Protein AF-Q26891-F1 (afdb_monomer_lite)

Secondary structure (DSSP, 8-state):
-HHHHHIIIIIS-TTT--S-EEEEEETTTTEEEEEETTT--EEE-----HHHHHHHHS---S-GGGTT--S-----------------------------------------------------SHHHHHHHHHHHHHHHHHHH--GGGTS-HHHHHHTT--

Organism: Tribolium castaneum (NCBI:txid7070)

pLDDT: mean 71.92, std 17.62, range [40.91, 95.75]

Radius of gyration: 31.48 Å; chains: 1; bounding box: 82×66×66 Å

Structure (mmCIF, N/CA/C/O backbone):
data_AF-Q26891-F1
#
_entry.id   AF-Q26891-F1
#
loop_
_atom_site.group_PDB
_atom_site.id
_atom_site.type_symbol
_atom_site.label_atom_id
_atom_site.label_alt_id
_atom_site.label_comp_id
_atom_site.label_asym_id
_atom_site.label_entity_id
_atom_site.label_seq_id
_atom_site.pdbx_PDB_ins_code
_atom_site.Cartn_x
_atom_site.Cartn_y
_atom_site.Cartn_z
_atom_site.occupancy
_atom_site.B_iso_or_equiv
_atom_site.auth_seq_id
_atom_site.auth_comp_id
_atom_site.auth_asym_id
_atom_site.auth_atom_id
_atom_site.pdbx_PDB_model_num
ATOM 1 N N . VAL A 1 1 ? -4.465 -1.679 -20.545 1.00 71.00 1 VAL A N 1
ATOM 2 C CA . VAL A 1 1 ? -3.911 -0.342 -20.201 1.00 71.00 1 VAL A CA 1
ATOM 3 C C . VAL A 1 1 ? -4.695 0.376 -19.094 1.00 71.00 1 VAL A C 1
ATOM 5 O O . VAL A 1 1 ? -4.078 1.065 -18.299 1.00 71.00 1 VAL A O 1
ATOM 8 N N . LEU A 1 2 ? -6.023 0.201 -18.972 1.00 84.69 2 LEU A N 1
ATOM 9 C CA . LEU A 1 2 ? -6.831 0.892 -17.944 1.00 84.69 2 LEU A CA 1
ATOM 10 C C . LEU A 1 2 ? -6.381 0.625 -16.496 1.00 84.69 2 LEU A C 1
ATOM 12 O O . LEU A 1 2 ? -6.234 1.570 -15.728 1.00 84.69 2 LEU A O 1
ATOM 16 N N . LEU A 1 3 ? -6.132 -0.641 -16.144 1.00 90.44 3 LEU A N 1
ATOM 17 C CA . LEU A 1 3 ? -5.709 -1.018 -14.791 1.00 90.44 3 LEU A CA 1
ATOM 18 C C . LEU A 1 3 ? -4.323 -0.469 -14.434 1.00 90.44 3 LEU A C 1
ATOM 20 O O . LEU A 1 3 ? -4.151 0.057 -13.345 1.00 90.44 3 LEU A O 1
ATOM 24 N N . ASP A 1 4 ? -3.366 -0.503 -15.364 1.00 91.25 4 ASP A N 1
ATOM 25 C CA . ASP A 1 4 ? -2.024 0.061 -15.148 1.00 91.25 4 ASP A CA 1
ATOM 26 C C . ASP A 1 4 ? -2.091 1.569 -14.839 1.00 91.25 4 ASP A C 1
ATOM 28 O O . ASP A 1 4 ? -1.473 2.052 -13.892 1.00 91.25 4 ASP A O 1
ATOM 32 N N . GLY A 1 5 ? -2.951 2.305 -15.553 1.00 89.00 5 GLY A N 1
ATOM 33 C CA . GLY A 1 5 ? -3.197 3.720 -15.275 1.00 89.00 5 GLY A CA 1
ATOM 34 C C . GLY A 1 5 ? -3.870 3.991 -13.923 1.00 89.00 5 GLY A C 1
ATOM 35 O O . GLY A 1 5 ? -3.685 5.075 -13.374 1.00 89.00 5 GLY A O 1
ATOM 36 N N . PHE A 1 6 ? -4.642 3.041 -13.389 1.00 90.44 6 PHE A N 1
ATOM 37 C CA . PHE A 1 6 ? -5.221 3.126 -12.046 1.00 90.44 6 PHE A CA 1
ATOM 38 C C . PHE A 1 6 ? -4.165 2.842 -10.975 1.00 90.44 6 PHE A C 1
ATOM 40 O O . PHE A 1 6 ? -4.001 3.639 -10.052 1.00 90.44 6 PHE A O 1
ATOM 47 N N . ILE A 1 7 ? -3.399 1.762 -11.144 1.00 92.88 7 ILE A N 1
ATOM 48 C CA . ILE A 1 7 ? -2.352 1.336 -10.210 1.00 92.88 7 ILE A CA 1
ATOM 49 C C . ILE A 1 7 ? -1.329 2.459 -10.012 1.00 92.88 7 ILE A C 1
ATOM 51 O O . ILE A 1 7 ? -1.093 2.877 -8.881 1.00 92.88 7 ILE A O 1
ATOM 55 N N . ARG A 1 8 ? -0.817 3.049 -11.098 1.00 90.06 8 ARG A N 1
ATOM 56 C CA . ARG A 1 8 ? 0.170 4.143 -11.029 1.00 90.06 8 ARG A CA 1
ATOM 57 C C . ARG A 1 8 ? -0.333 5.420 -10.351 1.00 90.06 8 ARG A C 1
ATOM 59 O O . ARG A 1 8 ? 0.482 6.215 -9.909 1.00 90.06 8 ARG A O 1
ATOM 66 N N . LYS A 1 9 ? -1.648 5.662 -10.330 1.00 87.31 9 LYS A N 1
ATOM 67 C CA . LYS A 1 9 ? -2.229 6.925 -9.835 1.00 87.31 9 LYS A CA 1
ATOM 68 C C . LYS A 1 9 ? -2.795 6.830 -8.427 1.00 87.31 9 LYS A C 1
ATOM 70 O O . LYS A 1 9 ? -2.820 7.838 -7.734 1.00 87.31 9 LYS A O 1
ATOM 75 N N . PHE A 1 10 ? -3.316 5.665 -8.050 1.00 89.50 10 PHE A N 1
ATOM 76 C CA . PHE A 1 10 ? -4.064 5.493 -6.804 1.00 89.50 10 PHE A CA 1
ATOM 77 C C . PHE A 1 10 ? -3.442 4.472 -5.854 1.00 89.50 10 PHE A C 1
ATOM 79 O O . PHE A 1 10 ? -3.758 4.511 -4.672 1.00 89.50 10 PHE A O 1
ATOM 86 N N . VAL A 1 11 ? -2.606 3.558 -6.358 1.00 92.00 11 VAL A N 1
ATOM 87 C CA . VAL A 1 11 ? -2.047 2.455 -5.561 1.00 92.00 11 VAL A CA 1
ATOM 88 C C . VAL A 1 11 ? -0.572 2.697 -5.272 1.00 92.00 11 VAL A C 1
ATOM 90 O O . VAL A 1 11 ? -0.152 2.620 -4.122 1.00 92.00 11 VAL A O 1
ATOM 93 N N . LEU A 1 12 ? 0.214 3.019 -6.299 1.00 93.19 12 LEU A N 1
ATOM 94 C CA . LEU A 1 12 ? 1.642 3.259 -6.137 1.00 93.19 12 LEU A CA 1
ATOM 95 C C . LEU A 1 12 ? 1.902 4.642 -5.540 1.00 93.19 12 LEU A C 1
ATOM 97 O O . LEU A 1 12 ? 1.262 5.632 -5.903 1.00 93.19 12 LEU A O 1
ATOM 101 N N . CYS A 1 13 ? 2.878 4.704 -4.641 1.00 93.38 13 CYS A N 1
ATOM 102 C CA . CYS A 1 13 ? 3.443 5.962 -4.176 1.00 93.38 13 CYS A CA 1
ATOM 103 C C . CYS A 1 13 ? 4.198 6.663 -5.322 1.00 93.38 13 CYS A C 1
ATOM 105 O O . CYS A 1 13 ? 4.997 6.004 -5.990 1.00 93.38 13 CYS A O 1
ATOM 107 N N . PRO A 1 14 ? 4.027 7.982 -5.528 1.00 90.44 14 PRO A N 1
ATOM 108 C CA . PRO A 1 14 ? 4.745 8.713 -6.575 1.00 90.44 14 PRO A CA 1
ATOM 109 C C . PRO A 1 14 ? 6.258 8.830 -6.328 1.00 90.44 14 PRO A C 1
ATOM 111 O O . PRO A 1 14 ? 6.989 9.117 -7.268 1.00 90.44 14 PRO A O 1
ATOM 114 N N . GLU A 1 15 ? 6.725 8.617 -5.092 1.00 92.12 15 GLU A N 1
ATOM 115 C CA . GLU A 1 15 ? 8.141 8.770 -4.722 1.00 92.12 15 GLU A CA 1
ATOM 116 C C . GLU A 1 15 ? 8.929 7.454 -4.814 1.00 92.12 15 GLU A C 1
ATOM 118 O O . GLU A 1 15 ? 10.045 7.426 -5.319 1.00 92.12 15 GLU A O 1
ATOM 123 N N . CYS A 1 16 ? 8.362 6.353 -4.306 1.00 94.44 16 CYS A N 1
ATOM 124 C CA . CYS A 1 16 ? 9.066 5.070 -4.168 1.00 94.44 16 CYS A CA 1
ATOM 125 C C . CYS A 1 16 ? 8.408 3.899 -4.910 1.00 94.44 16 CYS A C 1
ATOM 127 O O . CYS A 1 16 ? 8.856 2.766 -4.760 1.00 94.44 16 CYS A O 1
ATOM 129 N N . GLU A 1 17 ? 7.325 4.149 -5.654 1.00 93.19 17 GLU A N 1
ATOM 130 C CA . GLU A 1 17 ? 6.582 3.145 -6.432 1.00 93.19 17 GLU A CA 1
ATOM 131 C C . GLU A 1 17 ? 6.083 1.933 -5.619 1.00 93.19 17 GLU A C 1
ATOM 133 O O . GLU A 1 17 ? 5.771 0.884 -6.179 1.00 93.19 17 GLU A O 1
ATOM 138 N N . ASN A 1 18 ? 5.957 2.062 -4.293 1.00 92.50 18 ASN A N 1
ATOM 139 C CA . ASN A 1 18 ? 5.441 0.991 -3.442 1.00 92.50 18 ASN A CA 1
ATOM 140 C C . ASN A 1 18 ? 3.894 0.993 -3.445 1.00 92.50 18 ASN A C 1
ATOM 142 O O . ASN A 1 18 ? 3.306 2.068 -3.277 1.00 92.50 18 ASN A O 1
ATOM 146 N N . PRO A 1 19 ? 3.221 -0.163 -3.625 1.00 93.75 19 PRO A N 1
ATOM 147 C CA . PRO A 1 19 ? 1.760 -0.275 -3.547 1.00 93.75 19 PRO A CA 1
ATOM 148 C C . PRO A 1 19 ? 1.162 -0.070 -2.148 1.00 93.75 19 PRO A C 1
ATOM 150 O O . PRO A 1 19 ? -0.054 0.079 -2.028 1.00 93.75 19 PRO A O 1
ATOM 153 N N . GLU A 1 20 ? 1.973 -0.061 -1.089 1.00 92.38 20 GLU A N 1
ATOM 154 C CA . GLU A 1 20 ? 1.511 0.170 0.285 1.00 92.38 20 GLU A CA 1
ATOM 155 C C . GLU A 1 20 ? 1.226 1.659 0.554 1.00 92.38 20 GLU A C 1
ATOM 157 O O . GLU A 1 20 ? 1.955 2.353 1.278 1.00 92.38 20 GLU A O 1
ATOM 162 N N . THR A 1 21 ? 0.145 2.163 -0.047 1.00 93.62 21 THR A N 1
ATOM 163 C CA . THR A 1 21 ? -0.389 3.503 0.214 1.00 93.62 21 THR A CA 1
ATOM 164 C C . THR A 1 21 ? -1.800 3.456 0.798 1.00 93.62 21 THR A C 1
ATOM 166 O O . THR A 1 21 ? -2.611 2.596 0.463 1.00 93.62 21 THR A O 1
ATOM 169 N N . GLU A 1 22 ? -2.096 4.385 1.702 1.00 92.44 22 GLU A N 1
ATOM 170 C CA . GLU A 1 22 ? -3.412 4.591 2.301 1.00 92.44 22 GLU A CA 1
ATOM 171 C C . GLU A 1 22 ? -4.016 5.898 1.789 1.00 92.44 22 GLU A C 1
ATOM 173 O O . GLU A 1 22 ? -3.335 6.923 1.715 1.00 92.44 22 GLU A O 1
ATOM 178 N N . LEU A 1 23 ? -5.309 5.879 1.455 1.00 89.94 23 LEU A N 1
ATOM 179 C CA . LEU A 1 23 ? -6.057 7.080 1.091 1.00 89.94 23 LEU A CA 1
ATOM 180 C C . LEU A 1 23 ? -6.856 7.582 2.297 1.00 89.94 23 LEU A C 1
ATOM 182 O O . LEU A 1 23 ? -7.810 6.940 2.734 1.00 89.94 23 LEU A O 1
ATOM 186 N N . LEU A 1 24 ? -6.496 8.756 2.808 1.00 88.50 24 LEU A N 1
ATOM 187 C CA . LEU A 1 24 ? -7.186 9.424 3.903 1.00 88.50 24 LEU A CA 1
ATOM 188 C C . LEU A 1 24 ? -8.181 10.443 3.342 1.00 88.50 24 LEU A C 1
ATOM 190 O O . LEU A 1 24 ? -7.812 11.399 2.660 1.00 88.50 24 LEU A O 1
ATOM 194 N N . VAL A 1 25 ? -9.465 10.261 3.648 1.00 89.06 25 VAL A N 1
ATOM 195 C CA . VAL A 1 25 ? -10.534 11.157 3.189 1.00 89.06 25 VAL A CA 1
ATOM 196 C C . VAL A 1 25 ? -10.819 12.204 4.261 1.00 89.06 25 VAL A C 1
ATOM 198 O O . VAL A 1 25 ? -11.307 11.889 5.345 1.00 89.06 25 VAL A O 1
ATOM 201 N N . SER A 1 26 ? -10.549 13.475 3.962 1.00 86.94 26 SER A N 1
ATOM 202 C CA . SER A 1 26 ? -10.896 14.587 4.846 1.00 86.94 26 SER A CA 1
ATOM 203 C C . SER A 1 26 ? -12.225 15.207 4.423 1.00 86.94 26 SER A C 1
ATOM 205 O O . SER A 1 26 ? -12.262 16.170 3.654 1.00 86.94 26 SER A O 1
ATOM 207 N N . THR A 1 27 ? -13.338 14.703 4.966 1.00 83.62 27 THR A N 1
ATOM 208 C CA . THR A 1 27 ? -14.691 15.216 4.661 1.00 83.62 27 THR A CA 1
ATOM 209 C C . THR A 1 27 ? -14.828 16.715 4.954 1.00 83.62 27 THR A C 1
ATOM 211 O O . THR A 1 27 ? -15.540 17.423 4.253 1.00 83.62 27 THR A O 1
ATOM 214 N N . LYS A 1 28 ? -14.086 17.238 5.943 1.00 85.38 28 LYS A N 1
ATOM 215 C CA . LYS A 1 28 ? -14.092 18.671 6.293 1.00 85.38 28 LYS A CA 1
ATOM 216 C C . LYS A 1 28 ? -13.486 19.561 5.207 1.00 85.38 28 LYS A C 1
ATOM 218 O O . LYS A 1 28 ? -13.962 20.669 4.999 1.00 85.38 28 LYS A O 1
ATOM 223 N N . ARG A 1 29 ? -12.416 19.102 4.551 1.00 85.56 29 ARG A N 1
ATOM 224 C CA . ARG A 1 29 ? -11.708 19.863 3.508 1.00 85.56 29 ARG A CA 1
ATOM 225 C C . ARG A 1 29 ? -12.122 19.456 2.098 1.00 85.56 29 ARG A C 1
ATOM 227 O O . ARG A 1 29 ? -11.688 20.090 1.149 1.00 85.56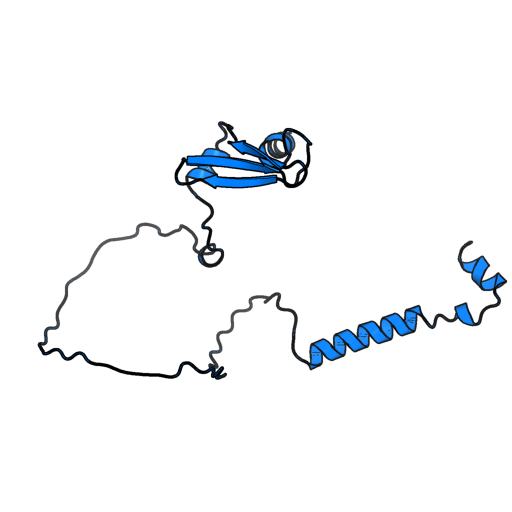 29 ARG A O 1
ATOM 234 N N . SER A 1 30 ? -12.966 18.430 1.966 1.00 86.56 30 SER A N 1
ATOM 235 C CA . SER A 1 30 ? -13.311 17.810 0.682 1.00 86.56 30 SER A CA 1
ATOM 236 C C . SER A 1 30 ? -12.070 17.423 -0.133 1.00 86.56 30 SER A C 1
ATOM 238 O O . SER A 1 30 ? -12.066 17.518 -1.356 1.00 86.56 30 SER A O 1
ATOM 240 N N . THR A 1 31 ? -11.010 16.991 0.554 1.00 88.50 31 THR A N 1
ATOM 241 C CA . THR A 1 31 ? -9.759 16.538 -0.058 1.00 88.50 31 THR A CA 1
ATOM 242 C C . THR A 1 31 ? -9.462 15.103 0.350 1.00 88.50 31 THR A C 1
ATOM 244 O O . THR A 1 31 ? -9.820 14.657 1.442 1.00 88.50 31 THR A O 1
ATOM 247 N N . ILE A 1 32 ? -8.798 14.376 -0.543 1.00 90.31 32 ILE A N 1
ATOM 248 C CA . ILE A 1 32 ? -8.266 13.039 -0.285 1.00 90.31 32 ILE A CA 1
ATOM 249 C C . ILE A 1 32 ? -6.751 13.190 -0.237 1.00 90.31 32 ILE A C 1
ATOM 251 O O . ILE A 1 32 ? -6.196 13.808 -1.140 1.00 90.31 32 ILE A O 1
ATOM 255 N N . SER A 1 33 ? -6.082 12.674 0.788 1.00 91.56 33 SER A N 1
ATOM 256 C CA . SER A 1 33 ? -4.621 12.585 0.829 1.00 91.56 33 SER A CA 1
ATOM 257 C C . SER A 1 33 ? -4.156 11.143 0.693 1.00 91.56 33 SER A C 1
ATOM 259 O O . SER A 1 33 ? -4.819 10.227 1.166 1.00 91.56 33 SER A O 1
ATOM 261 N N . GLN A 1 34 ? -3.033 10.939 0.012 1.00 92.38 34 GLN A N 1
ATOM 262 C CA . GLN A 1 34 ? -2.363 9.651 -0.108 1.00 92.38 34 GLN A CA 1
ATOM 263 C C . GLN A 1 34 ? -1.167 9.645 0.845 1.00 92.38 34 GLN A C 1
ATOM 265 O O . GLN A 1 34 ? -0.337 10.553 0.795 1.00 92.38 34 GLN A O 1
ATOM 270 N N . GLY A 1 35 ? -1.093 8.642 1.717 1.00 92.81 35 GLY A N 1
ATOM 271 C CA . GLY A 1 35 ? 0.032 8.385 2.613 1.00 92.81 35 GLY A CA 1
ATOM 272 C C . GLY A 1 35 ? 0.734 7.083 2.240 1.00 92.81 35 GLY A C 1
ATOM 273 O O . GLY A 1 35 ? 0.075 6.062 2.092 1.00 92.81 35 GLY A O 1
ATOM 274 N N . CYS A 1 36 ? 2.055 7.080 2.088 1.00 95.75 36 CYS A N 1
ATOM 275 C CA . CYS A 1 36 ? 2.839 5.871 1.846 1.00 95.75 36 CYS A CA 1
ATOM 276 C C . CYS A 1 36 ? 3.449 5.352 3.147 1.00 95.75 36 CYS A C 1
ATOM 278 O O . CYS A 1 36 ? 4.152 6.092 3.837 1.00 95.75 36 CYS A O 1
ATOM 280 N N . LYS A 1 37 ? 3.246 4.065 3.449 1.00 93.31 37 LYS A N 1
ATOM 281 C CA . LYS A 1 37 ? 3.830 3.434 4.645 1.00 93.31 37 LYS A CA 1
ATOM 282 C C . LYS A 1 37 ? 5.335 3.217 4.536 1.00 93.31 37 LYS A C 1
ATOM 284 O O . LYS A 1 37 ? 6.024 3.253 5.547 1.00 93.31 37 LYS A O 1
ATOM 289 N N . ALA A 1 38 ? 5.844 3.028 3.322 1.00 94.81 38 ALA A N 1
ATOM 290 C CA . ALA A 1 38 ? 7.245 2.688 3.108 1.00 94.81 38 ALA A CA 1
ATOM 291 C C . ALA A 1 38 ? 8.189 3.894 3.206 1.00 94.81 38 ALA A C 1
ATOM 293 O O . ALA A 1 38 ? 9.190 3.829 3.910 1.00 94.81 38 ALA A O 1
ATOM 294 N N . CYS A 1 39 ? 7.888 4.997 2.511 1.00 95.69 39 CYS A N 1
ATOM 295 C CA . CYS A 1 39 ? 8.744 6.193 2.515 1.00 95.69 39 CYS A CA 1
ATOM 296 C C . CYS A 1 39 ? 8.207 7.347 3.376 1.00 95.69 39 CYS A C 1
ATOM 298 O O . CYS A 1 39 ? 8.900 8.346 3.549 1.00 95.69 39 CYS A O 1
ATOM 300 N N . GLY A 1 40 ? 6.976 7.250 3.889 1.00 92.50 40 GLY A N 1
ATOM 301 C CA . GLY A 1 40 ? 6.342 8.322 4.662 1.00 92.50 40 GLY A CA 1
ATOM 302 C C . GLY A 1 40 ? 5.816 9.495 3.827 1.00 92.50 40 GLY A C 1
ATOM 303 O O . GLY A 1 40 ? 5.400 10.502 4.397 1.00 92.50 40 GLY A O 1
ATOM 304 N N . TYR A 1 41 ? 5.816 9.395 2.492 1.00 93.31 41 TYR A N 1
ATOM 305 C CA . TYR A 1 41 ? 5.237 10.422 1.623 1.00 93.31 41 TYR A CA 1
ATOM 306 C C . TYR A 1 41 ? 3.761 10.645 1.965 1.00 93.31 41 TYR A C 1
ATOM 308 O O . TYR A 1 41 ? 2.988 9.692 1.997 1.00 93.31 41 TYR A O 1
ATOM 316 N N . HIS A 1 42 ? 3.365 11.895 2.197 1.00 93.75 42 HIS A N 1
ATOM 317 C CA . HIS A 1 42 ? 1.979 12.263 2.467 1.00 93.75 42 HIS A CA 1
ATOM 318 C C . HIS A 1 42 ? 1.618 13.543 1.713 1.00 93.75 42 HIS A C 1
ATOM 320 O O . HIS A 1 42 ? 2.162 14.612 2.000 1.00 93.75 42 HIS A O 1
ATOM 326 N N . SER A 1 43 ? 0.686 13.456 0.764 1.00 90.19 43 SER A N 1
ATOM 327 C CA . SER A 1 43 ? 0.245 14.609 -0.026 1.00 90.19 43 SER A CA 1
ATOM 328 C C . SER A 1 43 ? -1.243 14.528 -0.385 1.00 90.19 43 SER A C 1
ATOM 330 O O . SER A 1 43 ? -1.814 13.435 -0.418 1.00 90.19 43 SER A O 1
ATOM 332 N N . PRO A 1 44 ? -1.926 15.666 -0.613 1.00 90.19 44 PRO A N 1
ATOM 333 C CA . PRO A 1 44 ? -3.266 15.653 -1.184 1.00 90.19 44 PR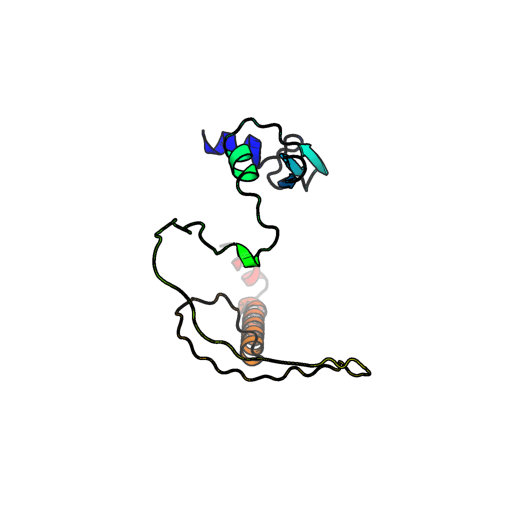O A CA 1
ATOM 334 C C . PRO A 1 44 ? -3.226 15.079 -2.606 1.00 90.19 44 PRO A C 1
ATOM 336 O O . PRO A 1 44 ? -2.449 15.522 -3.451 1.00 90.19 44 PRO A O 1
ATOM 339 N N . LEU A 1 45 ? -4.095 14.110 -2.879 1.00 87.00 45 LEU A N 1
ATOM 340 C CA . LEU A 1 45 ? -4.280 13.521 -4.193 1.00 87.00 45 LEU A CA 1
ATOM 341 C C . LEU A 1 45 ? -5.059 14.498 -5.085 1.00 87.00 45 LEU A C 1
ATOM 343 O O . LEU A 1 45 ? -6.285 14.432 -5.193 1.00 87.00 45 LEU A O 1
ATOM 347 N N . GLU A 1 46 ? -4.336 15.400 -5.744 1.00 74.12 46 GLU A N 1
ATOM 348 C CA . GLU A 1 46 ? -4.882 16.347 -6.723 1.00 74.12 46 GLU A CA 1
ATOM 349 C C . GLU A 1 46 ? -5.146 15.632 -8.057 1.00 74.12 46 GLU A C 1
ATOM 351 O O . GLU A 1 46 ? -4.448 15.814 -9.056 1.00 74.12 46 GLU A O 1
ATOM 356 N N . SER A 1 47 ? -6.123 14.723 -8.071 1.00 69.88 47 SER A N 1
ATOM 357 C CA . SER A 1 47 ? -6.510 14.018 -9.290 1.00 69.88 47 SER A CA 1
ATOM 358 C C . SER A 1 47 ? -7.959 14.320 -9.670 1.00 69.88 47 SER A C 1
ATOM 360 O O . SER A 1 47 ? -8.900 14.043 -8.931 1.00 69.88 47 SER A O 1
ATOM 362 N N . ASN A 1 48 ? -8.149 14.864 -10.875 1.00 74.69 48 ASN A N 1
ATOM 363 C CA . ASN A 1 48 ? -9.453 15.213 -11.458 1.00 74.69 48 ASN A CA 1
ATOM 364 C C . ASN A 1 48 ? -10.231 13.980 -11.966 1.00 74.69 48 ASN A C 1
ATOM 366 O O . ASN A 1 48 ? -10.893 14.015 -13.005 1.00 74.69 48 ASN A O 1
ATOM 370 N N . HIS A 1 49 ? -10.110 12.845 -11.277 1.00 84.25 49 HIS A N 1
ATOM 371 C CA . HIS A 1 49 ? -10.775 11.606 -11.669 1.00 84.25 49 HIS A CA 1
ATOM 372 C C . HIS A 1 49 ? -12.160 11.501 -11.048 1.00 84.25 49 HIS A C 1
ATOM 374 O O . HIS A 1 49 ? -12.371 11.844 -9.886 1.00 84.25 49 HIS A O 1
ATOM 380 N N . LYS A 1 50 ? -13.092 10.898 -11.797 1.00 86.81 50 LYS A N 1
ATOM 381 C CA . LYS A 1 50 ? -14.449 10.590 -11.312 1.00 86.81 50 LYS A CA 1
ATOM 382 C C . LYS A 1 50 ? -14.436 9.786 -10.005 1.00 86.81 50 LYS A C 1
ATOM 384 O O . LYS A 1 50 ? -15.369 9.914 -9.221 1.00 86.81 50 LYS A O 1
ATOM 389 N N . LEU A 1 51 ? -13.381 9.002 -9.765 1.00 88.06 51 LEU A N 1
ATOM 390 C CA . LEU A 1 51 ? -13.178 8.255 -8.526 1.00 88.06 51 LEU A CA 1
ATOM 391 C C . LEU A 1 51 ? -13.040 9.172 -7.304 1.00 88.06 51 LEU A C 1
ATOM 393 O O . LEU A 1 51 ? -13.707 8.933 -6.308 1.00 88.06 51 LEU A O 1
ATOM 397 N N . VAL A 1 52 ? -12.245 10.245 -7.385 1.00 86.81 52 VAL A N 1
ATOM 398 C CA . VAL A 1 52 ? -12.085 11.205 -6.276 1.00 86.81 52 VAL A CA 1
ATOM 399 C C . VAL A 1 52 ? -13.430 11.840 -5.942 1.00 86.81 52 VAL A C 1
ATOM 401 O O . VAL A 1 52 ? -13.845 11.858 -4.787 1.00 86.81 52 VAL A O 1
ATOM 404 N N . THR A 1 53 ? -14.182 12.260 -6.962 1.00 87.00 53 THR A N 1
ATOM 405 C CA . THR A 1 53 ? -15.546 12.769 -6.772 1.00 87.00 53 THR A CA 1
ATOM 406 C C . THR A 1 53 ? -16.483 11.719 -6.168 1.00 87.00 53 THR A C 1
ATOM 408 O O . THR A 1 53 ? -17.353 12.064 -5.372 1.00 87.00 53 THR A O 1
ATOM 411 N N . PHE A 1 54 ? -16.337 10.446 -6.544 1.00 88.81 54 PHE A N 1
ATOM 412 C CA . PHE A 1 54 ? -17.149 9.352 -6.014 1.00 88.81 54 PHE A CA 1
ATOM 413 C C . PHE A 1 54 ? -16.851 9.075 -4.536 1.00 88.81 54 PHE A C 1
ATOM 415 O O . PHE A 1 54 ? -17.793 8.942 -3.757 1.00 88.81 54 PHE A O 1
ATOM 422 N N . ILE A 1 55 ? -15.572 9.069 -4.148 1.00 87.69 55 ILE A N 1
ATOM 423 C CA . ILE A 1 55 ? -15.127 8.907 -2.757 1.00 87.69 55 ILE A CA 1
ATOM 424 C C . ILE A 1 55 ? -15.606 10.085 -1.898 1.00 87.69 55 ILE A C 1
ATOM 426 O O . ILE A 1 55 ? -16.093 9.882 -0.793 1.00 87.69 55 ILE A O 1
ATOM 430 N N . LEU A 1 56 ? -15.549 11.320 -2.410 1.00 84.75 56 LEU A N 1
ATOM 431 C CA . LEU A 1 56 ? -16.049 12.495 -1.683 1.00 84.75 56 LEU A CA 1
ATOM 432 C C . LEU A 1 56 ? -17.575 12.487 -1.496 1.00 84.75 56 LEU A C 1
ATOM 434 O O . LEU A 1 56 ? -18.072 12.977 -0.487 1.00 84.75 56 LEU A O 1
ATOM 438 N N . LYS A 1 57 ? -18.326 11.933 -2.457 1.00 85.50 57 LYS A N 1
ATOM 439 C CA . LYS A 1 57 ? -19.791 11.786 -2.363 1.00 85.50 57 LYS A CA 1
ATOM 440 C C . LYS A 1 57 ? -20.222 10.641 -1.449 1.00 85.50 57 LYS A C 1
ATOM 442 O O . LYS A 1 57 ? -21.326 10.689 -0.919 1.00 85.50 57 LYS A O 1
ATOM 447 N N . ASN A 1 58 ? -19.371 9.633 -1.292 1.00 84.25 58 ASN A N 1
ATOM 448 C CA . ASN A 1 58 ? -19.613 8.453 -0.471 1.00 84.25 58 ASN A CA 1
ATOM 449 C C . ASN A 1 58 ? -18.421 8.278 0.479 1.00 84.25 58 ASN A C 1
ATOM 451 O O . ASN A 1 58 ? -17.602 7.382 0.255 1.00 84.25 58 ASN A O 1
ATOM 455 N N . PRO A 1 59 ? -18.262 9.158 1.489 1.00 73.69 59 PRO A N 1
ATOM 456 C CA . PRO A 1 59 ? -17.148 9.040 2.416 1.00 73.69 59 PRO A CA 1
ATOM 457 C C . PRO A 1 59 ? -17.198 7.653 3.075 1.00 73.69 59 PRO A C 1
ATOM 459 O O . PRO A 1 59 ? -18.283 7.222 3.477 1.00 73.69 59 PRO A O 1
ATOM 462 N N . PRO A 1 60 ? -16.066 6.934 3.183 1.00 68.31 60 PRO A N 1
ATOM 463 C CA . PRO A 1 60 ? -16.041 5.673 3.905 1.00 68.31 60 PRO A CA 1
ATOM 464 C C . PRO A 1 60 ? -16.466 5.960 5.344 1.00 68.31 60 PRO A C 1
ATOM 466 O O . PRO A 1 60 ? -15.812 6.720 6.059 1.00 68.31 60 PRO A O 1
ATOM 469 N N . ASN A 1 61 ? -17.612 5.412 5.749 1.00 64.19 61 ASN A N 1
ATOM 470 C CA . ASN A 1 61 ? -18.065 5.525 7.124 1.00 64.19 61 ASN A CA 1
ATOM 471 C C . ASN A 1 61 ? -16.990 4.877 7.999 1.00 64.19 61 ASN A C 1
ATOM 473 O O . ASN A 1 61 ? -16.738 3.683 7.882 1.00 64.19 61 ASN A O 1
ATOM 477 N N . LEU A 1 62 ? -16.367 5.668 8.874 1.00 61.69 62 LEU A N 1
ATOM 478 C CA . LEU A 1 62 ? -15.319 5.243 9.814 1.00 61.69 62 LEU A CA 1
ATOM 479 C C . LEU A 1 62 ? -15.792 4.148 10.797 1.00 61.69 62 LEU A C 1
ATOM 481 O O . LEU A 1 62 ? -14.997 3.645 11.582 1.00 61.69 62 LEU A O 1
ATOM 485 N N . ASN A 1 63 ? -17.074 3.772 10.742 1.00 57.38 63 ASN A N 1
ATOM 486 C CA . ASN A 1 63 ? -17.671 2.702 11.523 1.00 57.38 63 ASN A CA 1
ATOM 487 C C . ASN A 1 63 ? -17.892 1.463 10.636 1.00 57.38 63 ASN A C 1
ATOM 489 O O . ASN A 1 63 ? -18.841 1.458 9.841 1.00 57.38 63 ASN A O 1
ATOM 493 N N . PRO A 1 64 ? -17.090 0.393 10.797 1.00 60.56 64 PRO A N 1
ATOM 494 C CA . PRO A 1 64 ? -17.268 -0.854 10.048 1.00 60.56 64 PRO A CA 1
ATOM 495 C C . PRO A 1 64 ? -18.647 -1.507 10.276 1.00 60.56 64 PRO A C 1
ATOM 497 O O . PRO A 1 64 ? -19.125 -2.247 9.426 1.00 60.56 64 PRO A O 1
ATOM 500 N N . ALA A 1 65 ? -19.350 -1.163 11.363 1.00 60.50 65 ALA A N 1
ATOM 501 C CA . ALA A 1 65 ? -20.670 -1.704 11.708 1.00 60.50 65 ALA A CA 1
ATOM 502 C C . ALA A 1 65 ? -21.846 -1.215 10.829 1.00 60.50 65 ALA A C 1
ATOM 504 O O . ALA A 1 65 ? -22.942 -1.755 10.929 1.00 60.50 65 ALA A O 1
ATOM 505 N N . VAL A 1 66 ? -21.663 -0.197 9.976 1.00 58.78 66 VAL A N 1
ATOM 506 C CA . VAL A 1 66 ? -22.757 0.379 9.152 1.00 58.78 66 VAL A CA 1
ATOM 507 C C . VAL A 1 66 ? -22.620 0.012 7.663 1.00 58.78 66 VAL A C 1
ATOM 509 O O . VAL A 1 66 ? -23.505 0.301 6.855 1.00 58.78 66 VAL A O 1
ATOM 512 N N . GLN A 1 67 ? -21.535 -0.669 7.277 1.00 58.19 67 GLN A N 1
ATOM 513 C CA . GLN A 1 67 ? -21.151 -0.903 5.875 1.00 58.19 67 GLN A CA 1
ATOM 514 C C . GLN A 1 67 ? -22.009 -1.937 5.110 1.00 58.19 67 GLN A C 1
ATOM 516 O O . GLN A 1 67 ? -21.706 -2.228 3.956 1.00 58.19 67 GLN A O 1
ATOM 521 N N . GLY A 1 68 ? -23.096 -2.447 5.701 1.00 57.44 68 GLY A N 1
ATOM 522 C CA . GLY A 1 68 ? -24.023 -3.401 5.071 1.00 57.44 68 GLY A CA 1
ATOM 523 C C . GLY A 1 68 ? -25.397 -2.842 4.673 1.00 57.44 68 GLY A C 1
ATOM 524 O O . GLY A 1 68 ? -26.173 -3.544 4.030 1.00 57.44 68 GLY A O 1
ATOM 525 N N . SER A 1 69 ? -25.731 -1.591 5.015 1.00 52.12 69 SER A N 1
ATOM 526 C CA . SER A 1 69 ? -27.034 -1.018 4.635 1.00 52.12 69 SER A CA 1
ATOM 527 C C . SER A 1 69 ? -26.992 -0.457 3.208 1.00 52.12 69 SER A C 1
ATOM 529 O O . SER A 1 69 ? -26.582 0.672 2.947 1.00 52.12 69 SER A O 1
ATOM 531 N N . SER A 1 70 ? -27.387 -1.301 2.254 1.00 52.41 70 SER A N 1
ATOM 532 C CA . SER A 1 70 ? -27.681 -0.933 0.868 1.00 52.41 70 SER A CA 1
ATOM 533 C C . SER A 1 70 ? -28.503 0.360 0.802 1.00 52.41 70 SER A C 1
ATOM 535 O O . SER A 1 70 ? -29.624 0.425 1.308 1.00 52.41 70 SER A O 1
ATOM 537 N N . LEU A 1 71 ? -27.957 1.374 0.123 1.00 57.31 71 LEU A N 1
ATOM 538 C CA . LEU A 1 71 ? -28.603 2.638 -0.248 1.00 57.31 71 LEU A CA 1
ATOM 539 C C . LEU A 1 71 ? -29.706 2.426 -1.305 1.00 57.31 71 LEU A C 1
ATOM 541 O O . LEU A 1 71 ? -29.696 3.024 -2.381 1.00 57.31 71 LEU A O 1
ATOM 545 N N . THR A 1 72 ? -30.683 1.582 -0.986 1.00 56.56 72 THR A N 1
ATOM 546 C CA . THR A 1 72 ? -31.938 1.417 -1.724 1.00 56.56 72 THR A CA 1
ATOM 547 C C . THR A 1 72 ? -33.120 1.829 -0.851 1.00 56.56 72 THR A C 1
ATOM 549 O O . THR A 1 72 ? -34.143 1.153 -0.829 1.00 56.56 72 THR A O 1
ATOM 552 N N . GLU A 1 73 ? -33.024 2.964 -0.154 1.00 51.81 73 GLU A N 1
ATOM 553 C CA . GLU A 1 73 ? -34.203 3.639 0.406 1.00 51.81 73 GLU A CA 1
ATOM 554 C C . GLU A 1 73 ? -34.939 4.350 -0.747 1.00 51.81 73 GLU A C 1
ATOM 556 O O . GLU A 1 73 ? -34.874 5.566 -0.966 1.00 51.81 73 GLU A O 1
ATOM 561 N N . GLY A 1 74 ? -35.582 3.536 -1.583 1.00 47.88 74 GLY A N 1
ATOM 562 C CA . GLY A 1 74 ? -36.447 3.983 -2.656 1.00 47.88 74 GLY A CA 1
ATOM 563 C C . GLY A 1 74 ? -37.655 4.702 -2.070 1.00 47.88 74 GLY A C 1
ATOM 564 O O . GLY A 1 74 ? -38.555 4.075 -1.522 1.00 47.88 74 GLY A O 1
ATOM 565 N N . LYS A 1 75 ? -37.687 6.025 -2.251 1.00 51.00 75 LYS A N 1
ATOM 566 C CA . LYS A 1 75 ? -38.852 6.910 -2.116 1.00 51.00 75 LYS A CA 1
ATOM 567 C C . LYS A 1 75 ? -40.129 6.265 -2.685 1.00 51.00 75 LYS A C 1
ATOM 569 O O . LYS A 1 75 ? -40.466 6.470 -3.852 1.00 51.00 75 LYS A O 1
ATOM 574 N N . ARG A 1 76 ? -40.880 5.530 -1.862 1.00 52.38 76 ARG A N 1
ATOM 575 C CA . ARG A 1 76 ? -42.212 5.016 -2.198 1.00 52.38 76 ARG A CA 1
ATOM 576 C C . ARG A 1 76 ? -43.226 5.432 -1.137 1.00 52.38 76 ARG A C 1
ATOM 578 O O . ARG A 1 76 ? -43.314 4.857 -0.067 1.00 52.38 76 ARG A O 1
ATOM 585 N N . SER A 1 77 ? -44.015 6.427 -1.541 1.00 48.72 77 SER A N 1
ATOM 586 C CA . SER A 1 77 ? -45.457 6.543 -1.291 1.00 48.72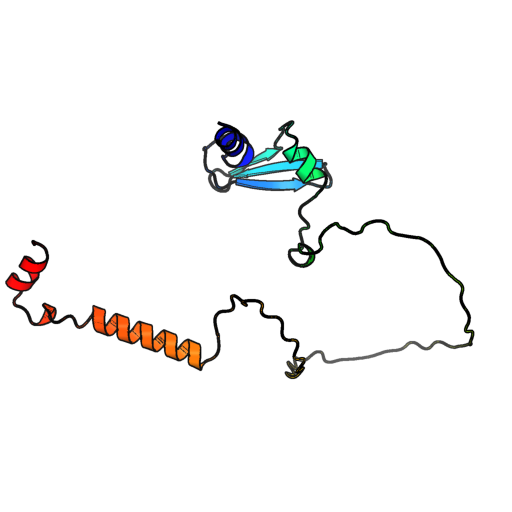 77 SER A CA 1
ATOM 587 C C . SER A 1 77 ? -45.895 6.681 0.172 1.00 48.72 77 SER A C 1
ATOM 589 O O . SER A 1 77 ? -46.043 5.715 0.898 1.00 48.72 77 SER A O 1
ATOM 591 N N . LYS A 1 78 ? -46.136 7.898 0.672 1.00 48.81 78 LYS A N 1
ATOM 592 C CA . LYS A 1 78 ? -47.388 8.658 0.464 1.00 48.81 78 LYS A CA 1
ATOM 593 C C . LYS A 1 78 ? -48.636 7.827 0.816 1.00 48.81 78 LYS A C 1
ATOM 595 O O . LYS A 1 78 ? -49.094 7.061 -0.025 1.00 48.81 78 LYS A O 1
ATOM 600 N N . ARG A 1 79 ? -49.254 8.186 1.958 1.00 47.88 79 ARG A N 1
ATOM 601 C CA . ARG A 1 79 ? -50.714 8.300 2.216 1.00 47.88 79 ARG A CA 1
ATOM 602 C C . ARG A 1 79 ? -51.296 7.331 3.261 1.00 47.88 79 ARG A C 1
ATOM 604 O O . ARG A 1 79 ? -51.320 6.133 3.037 1.00 47.88 79 ARG A O 1
ATOM 611 N N . SER A 1 80 ? -51.958 7.947 4.257 1.00 49.81 80 SER A N 1
ATOM 612 C CA . SER A 1 80 ? -53.010 7.431 5.166 1.00 49.81 80 SER A CA 1
ATOM 613 C C . SER A 1 80 ? -52.528 7.108 6.595 1.00 49.81 80 SER A C 1
ATOM 615 O O . SER A 1 80 ? -51.539 6.415 6.727 1.00 49.81 80 SER A O 1
ATOM 617 N N . LYS A 1 81 ? -53.146 7.496 7.723 1.00 48.78 81 LYS A N 1
ATOM 618 C CA . LYS A 1 81 ? -54.239 8.426 8.076 1.00 48.78 81 LYS A CA 1
ATOM 619 C C . LYS A 1 81 ? -54.387 8.395 9.616 1.00 48.78 81 LYS A C 1
ATOM 621 O O . LYS A 1 81 ? -54.860 7.400 10.128 1.00 48.78 81 LYS A O 1
ATOM 626 N N . ARG A 1 82 ? -54.037 9.513 10.269 1.00 52.91 82 ARG A N 1
ATOM 627 C CA . ARG A 1 82 ? -54.561 10.128 11.521 1.00 52.91 82 ARG A CA 1
ATOM 628 C C . ARG A 1 82 ? -54.669 9.350 12.868 1.00 52.91 82 ARG A C 1
ATOM 630 O O . ARG A 1 82 ? -54.854 8.144 12.865 1.00 52.91 82 ARG A O 1
ATOM 637 N N . PRO A 1 83 ? -54.594 10.085 14.010 1.00 46.16 83 PRO A N 1
ATOM 638 C CA . PRO A 1 83 ? -54.307 9.572 15.359 1.00 46.16 83 PRO A CA 1
ATOM 639 C C . PRO A 1 83 ? -55.533 9.569 16.300 1.00 46.16 83 PRO A C 1
ATOM 641 O O . PRO A 1 83 ? -56.504 10.275 16.028 1.00 46.16 83 PRO A O 1
ATOM 644 N N . ASN A 1 84 ? -55.474 8.829 17.416 1.00 46.31 84 ASN A N 1
ATOM 645 C CA . ASN A 1 84 ? -56.362 9.012 18.577 1.00 46.31 84 ASN A CA 1
ATOM 646 C C . ASN A 1 84 ? -55.797 8.300 19.826 1.00 46.31 84 ASN A C 1
ATOM 648 O O . ASN A 1 84 ? -55.406 7.140 19.706 1.00 46.31 84 ASN A O 1
ATOM 652 N N . GLY A 1 85 ? -55.801 8.949 21.000 1.00 42.50 85 GLY A N 1
ATOM 653 C CA . GLY A 1 85 ? -55.558 8.283 22.291 1.00 42.50 85 GLY A CA 1
ATOM 654 C C . GLY A 1 85 ? -54.898 9.147 23.373 1.00 42.50 85 GLY A C 1
ATOM 655 O O . GLY A 1 85 ? -53.712 8.984 23.635 1.00 42.50 85 GLY A O 1
ATOM 656 N N . ASP A 1 86 ? -55.671 10.048 23.982 1.00 49.44 86 ASP A N 1
ATOM 657 C CA . ASP A 1 86 ? -55.380 10.781 25.225 1.00 49.44 86 ASP A CA 1
ATOM 658 C C . ASP A 1 86 ? -55.206 9.861 26.454 1.00 49.44 86 ASP A C 1
ATOM 660 O O . ASP A 1 86 ? -55.956 8.897 26.564 1.00 49.44 86 ASP A O 1
ATOM 664 N N . THR A 1 87 ? -54.308 10.210 27.399 1.00 47.16 87 THR A N 1
ATOM 665 C CA . THR A 1 87 ? -54.593 10.368 28.855 1.00 47.16 87 THR A CA 1
ATOM 666 C C . THR A 1 87 ? -53.352 10.797 29.673 1.00 47.16 87 THR A C 1
ATOM 668 O O . THR A 1 87 ? -52.426 10.019 29.858 1.00 47.16 87 THR A O 1
ATOM 671 N N . ASN A 1 88 ? -53.394 12.045 30.160 1.00 44.12 88 ASN A N 1
ATOM 672 C CA . ASN A 1 88 ? -53.132 12.573 31.518 1.00 44.12 88 ASN A CA 1
ATOM 673 C C . ASN A 1 88 ? -51.991 12.075 32.441 1.00 44.12 88 ASN A C 1
ATOM 675 O O . ASN A 1 88 ? -52.052 10.961 32.945 1.00 44.12 88 ASN A O 1
ATOM 679 N N . GLY A 1 89 ? -51.166 13.059 32.853 1.00 41.69 89 GLY A N 1
ATOM 680 C CA . GLY A 1 89 ? -50.725 13.355 34.238 1.00 41.69 89 GLY A CA 1
ATOM 681 C C . GLY A 1 89 ? -49.630 12.465 34.839 1.00 41.69 89 GLY A C 1
ATOM 682 O O . GLY A 1 89 ? -49.525 11.301 34.502 1.00 41.69 89 GLY A O 1
ATOM 683 N N . ASP A 1 90 ? -48.790 12.875 35.782 1.00 42.41 90 ASP A N 1
ATOM 684 C CA . ASP A 1 90 ? -48.458 14.137 36.447 1.00 42.41 90 ASP A CA 1
ATOM 685 C C . ASP A 1 90 ? -47.303 13.793 37.427 1.00 42.41 90 ASP A C 1
ATOM 687 O O . ASP A 1 90 ? -47.216 12.663 37.903 1.00 42.41 90 ASP A O 1
ATOM 691 N N . THR A 1 91 ? -46.481 14.789 37.756 1.00 45.94 91 THR A N 1
ATOM 692 C CA . THR A 1 91 ? -45.580 14.876 38.921 1.00 45.94 91 THR A CA 1
ATOM 693 C C . THR A 1 91 ? -44.215 14.152 38.935 1.00 45.94 91 THR A C 1
ATOM 695 O O . THR A 1 91 ? -44.065 12.934 38.961 1.00 45.94 91 THR A O 1
ATOM 698 N N . SER A 1 92 ? -43.206 15.023 39.029 1.00 40.91 92 SER A N 1
ATOM 699 C CA . SER A 1 92 ? -41.785 14.874 39.337 1.00 40.91 92 SER A CA 1
ATOM 700 C C . SER A 1 92 ? -41.458 14.196 40.676 1.00 40.91 92 SER A C 1
ATOM 702 O O . SER A 1 92 ? -42.098 14.494 41.682 1.00 40.91 92 SER A O 1
ATOM 704 N N . GLN A 1 93 ? -40.331 13.475 40.736 1.00 44.97 93 GLN A N 1
ATOM 705 C CA . GLN A 1 93 ? -39.359 13.605 41.834 1.00 44.97 93 GLN A CA 1
ATOM 706 C C . GLN A 1 93 ? -37.989 13.000 41.474 1.00 44.97 93 GLN A C 1
ATOM 708 O O . GLN A 1 93 ? -37.897 11.932 40.877 1.00 44.97 93 GLN A O 1
ATOM 713 N N . VAL A 1 94 ? -36.959 13.782 41.792 1.00 45.50 94 VAL A N 1
ATOM 714 C CA . VAL A 1 94 ? -35.510 13.535 41.723 1.00 45.50 94 VAL A CA 1
ATOM 715 C C . VAL A 1 94 ? -35.004 12.938 43.050 1.00 45.50 94 VAL A C 1
ATOM 717 O O . VAL A 1 94 ? -35.810 12.786 43.961 1.00 45.50 94 VAL A O 1
ATOM 720 N N . ASP A 1 95 ? -33.686 12.710 43.135 1.00 44.12 95 ASP A N 1
ATOM 721 C CA . ASP A 1 95 ? -32.870 12.118 44.220 1.00 44.12 95 ASP A CA 1
ATOM 722 C C . ASP A 1 95 ? -32.848 10.573 44.236 1.00 44.12 95 ASP A C 1
ATOM 724 O O . ASP A 1 95 ? -33.887 9.935 44.135 1.00 44.12 95 ASP A O 1
ATOM 728 N N . ASP A 1 96 ? -31.745 9.844 44.410 1.00 47.19 96 ASP A N 1
ATOM 729 C CA . ASP A 1 96 ? -30.294 10.082 44.463 1.00 47.19 96 ASP A CA 1
ATOM 730 C C . ASP A 1 96 ? -29.674 8.701 44.777 1.00 47.19 96 ASP A C 1
ATOM 732 O O . ASP A 1 96 ? -30.369 7.790 45.228 1.00 47.19 96 ASP A O 1
ATOM 736 N N . GLN A 1 97 ? -28.355 8.586 44.632 1.00 49.97 97 GLN A N 1
ATOM 737 C CA . GLN A 1 97 ? -27.515 7.632 45.370 1.00 49.97 97 GLN A CA 1
ATOM 738 C C . GLN A 1 97 ? -27.544 6.124 45.005 1.00 49.97 97 GLN A C 1
ATOM 740 O O . GLN A 1 97 ? -28.329 5.325 45.501 1.00 49.97 97 GLN A O 1
ATOM 745 N N . ASN A 1 98 ? -26.461 5.734 44.316 1.00 43.94 98 ASN A N 1
ATOM 746 C CA . ASN A 1 98 ? -25.346 4.985 44.929 1.00 43.94 98 ASN A CA 1
ATOM 747 C C . ASN A 1 98 ? -25.106 3.515 44.495 1.00 43.94 98 ASN A C 1
ATOM 749 O O . ASN A 1 98 ? -25.886 2.616 44.777 1.00 43.94 98 ASN A O 1
ATOM 753 N N . GLU A 1 99 ? -23.906 3.338 43.928 1.00 46.91 99 GLU A N 1
ATOM 754 C CA . GLU A 1 99 ? -22.961 2.216 44.058 1.00 46.91 99 GLU A CA 1
ATOM 755 C C . GLU A 1 99 ? -23.164 0.839 43.383 1.00 46.91 99 GLU A C 1
ATOM 757 O O . GLU A 1 99 ? -24.182 0.167 43.492 1.00 46.91 99 GLU A O 1
ATOM 762 N N . SER A 1 100 ? -22.030 0.388 42.817 1.00 47.06 100 SER A N 1
ATOM 763 C CA . SER A 1 100 ? -21.630 -0.983 42.458 1.00 47.06 100 SER A CA 1
ATOM 764 C C . SER A 1 100 ? -21.903 -1.465 41.022 1.00 47.06 100 SER A C 1
ATOM 766 O O . SER A 1 100 ? -22.870 -2.164 40.734 1.00 47.06 100 SER A O 1
ATOM 768 N N . LEU A 1 101 ? -20.977 -1.137 40.111 1.00 45.19 101 LEU A N 1
ATOM 769 C CA . LEU A 1 101 ? -20.790 -1.810 38.819 1.00 45.19 101 LEU A CA 1
ATOM 770 C C . LEU A 1 101 ? -19.631 -2.808 38.961 1.00 45.19 101 LEU A C 1
ATOM 772 O O . LEU A 1 101 ? -18.491 -2.504 38.623 1.00 45.19 101 LEU A O 1
ATOM 776 N N . GLU A 1 102 ? -19.939 -3.990 39.487 1.00 48.62 102 GLU A N 1
ATOM 777 C CA . GLU A 1 102 ? -19.060 -5.162 39.484 1.00 48.62 102 GLU A CA 1
ATOM 778 C C . GLU A 1 102 ? -19.591 -6.179 38.465 1.00 48.62 102 GLU A C 1
ATOM 780 O O . GLU A 1 102 ? -20.796 -6.381 38.301 1.00 48.62 102 GLU A O 1
ATOM 785 N N . ALA A 1 103 ? -18.657 -6.778 37.734 1.00 44.59 103 ALA A N 1
ATOM 786 C CA . ALA A 1 103 ? -18.880 -7.633 36.584 1.00 44.59 103 ALA A CA 1
ATOM 787 C C . ALA A 1 103 ? -19.782 -8.842 36.889 1.00 44.59 103 ALA A C 1
ATOM 789 O O . ALA A 1 103 ? -19.550 -9.609 37.820 1.00 44.59 103 ALA A O 1
ATOM 790 N N . SER A 1 104 ? -20.781 -9.069 36.039 1.00 49.38 104 SER A N 1
ATOM 791 C CA . SER A 1 104 ? -21.495 -10.344 35.951 1.00 49.38 104 SER A CA 1
ATOM 792 C C . SER A 1 104 ? -21.873 -10.596 34.497 1.00 49.38 104 SER A C 1
ATOM 794 O O . SER A 1 104 ? -22.883 -10.113 33.989 1.00 49.38 104 SER A O 1
ATOM 796 N N . VAL A 1 105 ? -20.995 -11.336 33.820 1.00 51.47 105 VAL A N 1
ATOM 797 C CA . VAL A 1 105 ? -21.268 -12.003 32.548 1.00 51.47 105 VAL A CA 1
ATOM 798 C C . VAL A 1 105 ? -22.281 -13.100 32.864 1.00 51.47 105 VAL A C 1
ATOM 800 O O . VAL A 1 105 ? -21.926 -14.095 33.489 1.00 51.47 105 VAL A O 1
ATOM 803 N N . ASN A 1 106 ? -23.549 -12.886 32.515 1.00 46.47 106 ASN A N 1
ATOM 804 C CA . ASN A 1 106 ? -24.569 -13.923 32.600 1.00 46.47 106 ASN A CA 1
ATOM 805 C C . ASN A 1 106 ? -24.932 -14.365 31.185 1.00 46.47 106 ASN A C 1
ATOM 807 O O . ASN A 1 106 ? -25.506 -13.608 30.400 1.00 46.47 106 ASN A O 1
ATOM 811 N N . GLU A 1 107 ? -24.531 -15.594 30.886 1.00 48.81 107 GLU A N 1
ATOM 812 C CA . GLU A 1 107 ? -24.963 -16.375 29.742 1.00 48.81 107 GLU A CA 1
ATOM 813 C C . GLU A 1 107 ? -26.494 -16.514 29.706 1.00 48.81 107 GLU A C 1
ATOM 815 O O . GLU A 1 107 ? -27.183 -16.383 30.717 1.00 48.81 107 GLU A O 1
ATOM 820 N N . ASN A 1 108 ? -26.989 -16.892 28.524 1.00 47.84 108 ASN A N 1
ATOM 821 C CA . ASN A 1 108 ? -28.332 -17.399 28.235 1.00 47.84 108 ASN A CA 1
ATOM 822 C C . ASN A 1 108 ? -29.320 -16.383 27.624 1.00 47.84 108 ASN A C 1
ATOM 824 O O . ASN A 1 108 ? -30.265 -15.910 28.252 1.00 47.84 108 ASN A O 1
ATOM 828 N N . SER A 1 109 ? -29.189 -16.178 26.312 1.00 46.81 109 SER A N 1
ATOM 829 C CA . SER A 1 109 ? -30.358 -16.019 25.441 1.00 46.81 109 SER A CA 1
ATOM 830 C C . SER A 1 109 ? -30.242 -16.960 24.251 1.00 46.81 109 SER A C 1
ATOM 832 O O . SER A 1 109 ? -29.579 -16.679 23.259 1.00 46.81 109 SER A O 1
ATOM 834 N N . LYS A 1 110 ? -30.912 -18.106 24.393 1.00 47.09 110 LYS A N 1
ATOM 835 C CA . LYS A 1 110 ? -31.389 -18.931 23.286 1.00 47.09 110 LYS A CA 1
ATOM 836 C C . LYS A 1 110 ? -32.344 -18.089 22.443 1.00 47.09 110 LYS A C 1
ATOM 838 O O . LYS A 1 110 ? -33.474 -17.884 22.864 1.00 47.09 110 LYS A O 1
ATOM 843 N N . ASN A 1 111 ? -31.905 -17.665 21.267 1.00 50.78 111 ASN A N 1
ATOM 844 C CA . ASN A 1 111 ? -32.787 -17.372 20.145 1.00 50.78 111 ASN A CA 1
ATOM 845 C C . ASN A 1 111 ? -32.223 -18.134 18.951 1.00 50.78 111 ASN A C 1
ATOM 847 O O . ASN A 1 111 ? -31.147 -17.812 18.459 1.00 50.78 111 ASN A O 1
ATOM 851 N N . GLY A 1 112 ? -32.920 -19.206 18.578 1.00 42.47 112 GLY A N 1
ATOM 852 C CA . GLY A 1 112 ? -32.703 -19.877 17.310 1.00 42.47 112 GLY A CA 1
ATOM 853 C C . GLY A 1 112 ? -33.303 -19.021 16.207 1.00 42.47 112 GLY A C 1
ATOM 854 O O . GLY A 1 112 ? -34.486 -18.689 16.269 1.00 42.47 112 GLY A O 1
ATOM 855 N N . ASP A 1 113 ? -32.473 -18.667 15.239 1.00 52.97 113 ASP A N 1
ATOM 856 C CA . ASP A 1 113 ? -32.898 -18.259 13.910 1.00 52.97 113 ASP A CA 1
ATOM 857 C C . ASP A 1 113 ? -31.911 -18.927 12.947 1.00 52.97 113 ASP A C 1
ATOM 859 O O . ASP A 1 113 ? -30.702 -18.702 13.024 1.00 52.97 113 ASP A O 1
ATOM 863 N N . ASP A 1 114 ? -32.432 -19.869 12.163 1.00 52.91 114 ASP A N 1
ATOM 864 C CA . ASP A 1 114 ? -31.712 -20.619 11.139 1.00 52.91 114 ASP A CA 1
ATOM 865 C C . ASP A 1 114 ? -31.390 -19.663 9.980 1.00 52.91 114 ASP A C 1
ATOM 867 O O . ASP A 1 114 ? -32.213 -19.462 9.087 1.00 52.91 114 ASP A O 1
ATOM 871 N N . ASP A 1 115 ? -30.195 -19.073 9.983 1.00 60.81 115 ASP A N 1
ATOM 872 C CA . ASP A 1 115 ? -29.614 -18.439 8.800 1.00 60.81 115 ASP A CA 1
ATOM 873 C C . ASP A 1 115 ? -28.369 -19.248 8.410 1.00 60.81 115 ASP A C 1
ATOM 875 O O . ASP A 1 115 ? -27.383 -19.295 9.149 1.00 60.81 115 ASP A O 1
ATOM 879 N N . GLU A 1 116 ? -28.432 -19.942 7.267 1.00 60.91 116 GLU A N 1
ATOM 880 C CA . GLU A 1 116 ? -27.350 -20.735 6.653 1.00 60.91 116 GLU A CA 1
ATOM 881 C C . GLU A 1 116 ? -26.207 -19.831 6.136 1.00 60.91 116 GLU A C 1
ATOM 883 O O . GLU A 1 116 ? -25.722 -19.945 5.006 1.00 60.91 116 GLU A O 1
ATOM 888 N N . GLY A 1 117 ? -25.746 -18.902 6.969 1.00 60.41 117 GLY A N 1
ATOM 889 C CA . GLY A 1 117 ? -24.505 -18.181 6.776 1.00 60.41 117 GLY A CA 1
ATOM 890 C C . GLY A 1 117 ? -23.350 -19.088 7.171 1.00 60.41 117 GLY A C 1
ATOM 891 O O . GLY A 1 117 ? -23.205 -19.445 8.336 1.00 60.41 117 GLY A O 1
ATOM 892 N N . HIS A 1 118 ? -22.500 -19.457 6.213 1.00 66.31 118 HIS A N 1
ATOM 893 C CA . HIS A 1 118 ? -21.177 -20.002 6.509 1.00 66.31 118 HIS A CA 1
ATOM 894 C C . HIS A 1 118 ? -20.406 -18.988 7.379 1.00 66.31 118 HIS A C 1
ATOM 896 O O . HIS A 1 118 ? -19.742 -18.089 6.864 1.00 66.31 118 HIS A O 1
ATOM 902 N N . GLU A 1 119 ? -20.522 -19.105 8.699 1.00 69.94 119 GLU A N 1
ATOM 903 C CA . GLU A 1 119 ? -19.799 -18.303 9.678 1.00 69.94 119 GLU A CA 1
ATOM 904 C C . GLU A 1 119 ? -18.328 -18.748 9.646 1.00 69.94 119 GLU A C 1
ATOM 906 O O . GLU A 1 119 ? -17.989 -19.858 10.055 1.00 69.94 119 GLU A O 1
ATOM 911 N N . TRP A 1 120 ? -17.434 -17.896 9.133 1.00 76.31 120 TRP A N 1
ATOM 912 C CA . TRP A 1 120 ? -15.977 -18.110 9.137 1.00 76.31 120 TRP A CA 1
ATOM 913 C C . TRP A 1 120 ? -15.379 -17.958 10.553 1.00 76.31 120 TRP A C 1
ATOM 915 O O . TRP A 1 120 ? -14.357 -17.298 10.745 1.00 76.31 120 TRP A O 1
ATOM 925 N N . GLN A 1 121 ? -16.006 -18.552 11.568 1.00 75.56 121 GLN A N 1
ATOM 926 C CA . GLN A 1 121 ? -15.472 -18.594 12.925 1.00 75.56 121 GLN A CA 1
ATOM 927 C C . GLN A 1 121 ? -14.684 -19.884 13.137 1.00 75.56 121 GLN A C 1
ATOM 929 O O . GLN A 1 121 ? -15.184 -20.993 12.960 1.00 75.56 121 GLN A O 1
ATOM 934 N N . ALA A 1 122 ? -13.419 -19.734 13.529 1.00 76.62 122 ALA A N 1
ATOM 935 C CA . ALA A 1 122 ? -12.633 -20.854 14.017 1.00 76.62 122 ALA A CA 1
ATOM 936 C C . ALA A 1 122 ? -13.210 -21.312 15.363 1.00 76.62 122 ALA A C 1
ATOM 938 O O . ALA A 1 122 ? -13.352 -20.498 16.271 1.00 76.62 122 ALA A O 1
ATOM 939 N N . ASP A 1 123 ? -13.505 -22.604 15.507 1.00 76.81 123 ASP A N 1
ATOM 940 C CA . ASP A 1 123 ? -13.977 -23.172 16.772 1.00 76.81 123 ASP A CA 1
ATOM 941 C C . ASP A 1 123 ? -12.904 -22.990 17.866 1.00 76.81 123 ASP A C 1
ATOM 943 O O . ASP A 1 123 ? -11.781 -23.503 17.759 1.00 76.81 123 ASP A O 1
ATOM 947 N N . VAL A 1 124 ? -13.225 -22.200 18.894 1.00 86.44 124 VAL A N 1
ATOM 948 C CA . VAL A 1 124 ? -12.345 -21.893 20.039 1.00 86.44 124 VAL A CA 1
ATOM 949 C C . VAL A 1 124 ? -12.708 -22.739 21.269 1.00 86.44 124 VAL A C 1
ATOM 951 O O . VAL A 1 124 ? -12.164 -22.513 22.348 1.00 86.44 124 VAL A O 1
ATOM 954 N N . SER A 1 125 ? -13.597 -23.731 21.140 1.00 85.25 125 SER A N 1
ATOM 955 C CA . SER A 1 125 ? -13.860 -24.679 22.224 1.00 85.25 125 SER A CA 1
ATOM 956 C C . SER A 1 125 ? -12.566 -25.380 22.659 1.00 85.25 125 SER A C 1
ATOM 958 O O . SER A 1 125 ? -11.649 -25.619 21.866 1.00 85.25 125 SER A O 1
ATOM 960 N N . GLU A 1 126 ? -12.467 -25.703 23.950 1.00 83.50 126 GLU A N 1
ATOM 961 C CA . GLU A 1 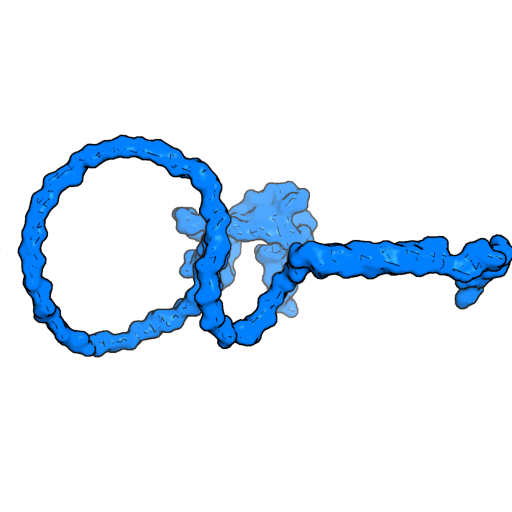126 ? -11.278 -26.344 24.528 1.00 83.50 126 GLU A CA 1
ATOM 962 C C . GLU A 1 126 ? -10.942 -27.671 23.821 1.00 83.50 126 GLU A C 1
ATOM 964 O O . GLU A 1 126 ? -9.774 -28.029 23.657 1.00 83.50 126 GLU A O 1
ATOM 969 N N . GLU A 1 127 ? -11.969 -28.382 23.352 1.00 85.75 127 GLU A N 1
ATOM 970 C CA . GLU A 1 127 ? -11.839 -29.612 22.577 1.00 85.75 127 GLU A CA 1
ATOM 971 C C . GLU A 1 127 ? -11.223 -29.362 21.194 1.00 85.75 127 GLU A C 1
ATOM 973 O O . GLU A 1 127 ? -10.237 -30.016 20.847 1.00 85.75 127 GLU A O 1
ATOM 978 N N . ALA A 1 128 ? -11.709 -28.364 20.446 1.00 87.06 128 ALA A N 1
ATOM 979 C CA . ALA A 1 128 ? -11.146 -27.998 19.146 1.00 87.06 128 ALA A CA 1
ATOM 980 C C . ALA A 1 128 ? -9.694 -27.507 19.262 1.00 87.06 128 ALA A C 1
ATOM 982 O O . ALA A 1 128 ? -8.841 -27.844 18.436 1.00 87.06 128 ALA A O 1
ATOM 983 N N . VAL A 1 129 ? -9.374 -26.749 20.316 1.00 87.06 129 VAL A N 1
ATOM 984 C CA . VAL A 1 129 ? -7.999 -26.320 20.615 1.00 87.06 129 VAL A CA 1
ATOM 985 C C . VAL A 1 129 ? -7.100 -27.526 20.919 1.00 87.06 129 VAL A C 1
ATOM 987 O O . VAL A 1 129 ? -5.977 -27.594 20.413 1.00 87.06 129 VAL A O 1
ATOM 990 N N . ARG A 1 130 ? -7.586 -28.497 21.702 1.00 87.19 130 ARG A N 1
ATOM 991 C CA . ARG A 1 130 ? -6.842 -29.719 22.039 1.00 87.19 130 ARG A CA 1
ATOM 992 C C . ARG A 1 130 ? -6.592 -30.599 20.816 1.00 87.19 130 ARG A C 1
ATOM 994 O O . ARG A 1 130 ? -5.463 -31.050 20.643 1.00 87.19 130 ARG A O 1
ATOM 1001 N N . ALA A 1 131 ? -7.595 -30.796 19.963 1.00 86.81 131 ALA A N 1
ATOM 1002 C CA . ALA A 1 131 ? -7.451 -31.557 18.723 1.00 86.81 131 ALA A CA 1
ATOM 1003 C C . ALA A 1 131 ? -6.411 -30.915 17.789 1.00 86.81 131 ALA A C 1
ATOM 1005 O O . ALA A 1 131 ? -5.507 -31.599 17.314 1.00 86.81 131 ALA A O 1
ATOM 1006 N N . ARG A 1 132 ? -6.452 -29.583 17.616 1.00 87.12 132 ARG A N 1
ATOM 1007 C CA . ARG A 1 132 ? -5.431 -28.850 16.844 1.00 87.12 132 ARG A CA 1
AT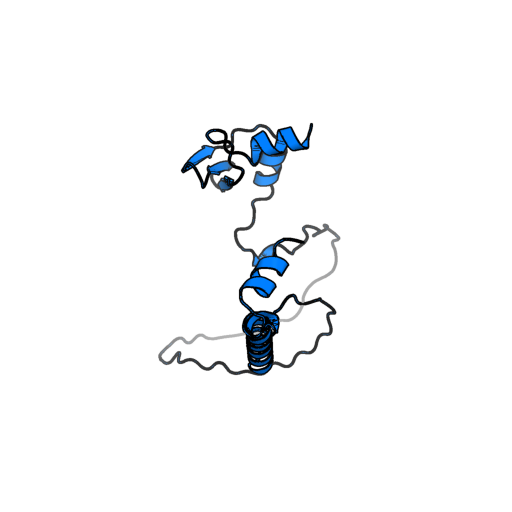OM 1008 C C . ARG A 1 132 ? -4.023 -29.014 17.421 1.00 87.12 132 ARG A C 1
ATOM 1010 O O . ARG A 1 132 ? -3.069 -29.162 16.665 1.00 87.12 132 ARG A O 1
ATOM 1017 N N . MET A 1 133 ? -3.870 -28.998 18.749 1.00 86.81 133 MET A N 1
ATOM 1018 C CA . MET A 1 133 ? -2.564 -29.234 19.380 1.00 86.81 133 MET A CA 1
ATOM 1019 C C . MET A 1 133 ? -2.069 -30.678 19.211 1.00 86.81 133 MET A C 1
ATOM 1021 O O . MET A 1 133 ? -0.863 -30.888 19.063 1.00 86.81 133 MET A O 1
ATOM 1025 N N . GLN A 1 134 ? -2.966 -31.666 19.221 1.00 86.50 134 GLN A N 1
ATOM 1026 C CA . GLN A 1 134 ? -2.609 -33.065 18.971 1.00 86.50 134 GLN A CA 1
ATOM 1027 C C . GLN A 1 134 ? -2.150 -33.275 17.526 1.00 86.50 134 GLN A C 1
ATOM 1029 O O . GLN A 1 134 ? -1.081 -33.843 17.333 1.00 86.50 134 GLN A O 1
ATOM 1034 N N . ASP A 1 135 ? -2.865 -32.722 16.545 1.00 85.50 135 ASP A N 1
ATOM 1035 C CA . ASP A 1 135 ? -2.504 -32.813 15.122 1.00 85.50 135 ASP A CA 1
ATOM 1036 C C . ASP A 1 135 ? -1.132 -32.173 14.832 1.00 85.50 135 ASP A C 1
ATOM 1038 O O . ASP A 1 135 ? -0.279 -32.760 14.167 1.00 85.50 135 ASP A O 1
ATOM 1042 N N . LEU A 1 136 ? -0.841 -31.019 15.450 1.00 85.38 136 LEU A N 1
ATOM 1043 C CA . LEU A 1 136 ? 0.495 -30.407 15.392 1.00 85.38 136 LEU A CA 1
ATOM 1044 C C . LEU A 1 136 ? 1.578 -31.297 16.020 1.00 85.38 136 LEU A C 1
ATOM 1046 O O . LEU A 1 136 ? 2.697 -31.365 15.509 1.00 85.38 136 LEU A O 1
ATOM 1050 N N . THR A 1 137 ? 1.264 -31.973 17.128 1.00 83.12 137 THR A N 1
ATOM 1051 C CA . THR A 1 137 ? 2.210 -32.861 17.822 1.00 83.12 137 THR A CA 1
ATOM 1052 C C . THR A 1 137 ? 2.465 -34.140 17.024 1.00 83.12 137 THR A C 1
ATOM 1054 O O . THR A 1 137 ? 3.609 -34.583 16.937 1.00 83.12 137 THR A O 1
ATOM 1057 N N . GLU A 1 138 ? 1.435 -34.719 16.406 1.00 80.50 138 GLU A N 1
ATOM 1058 C CA . GLU A 1 138 ? 1.554 -35.881 15.521 1.00 80.50 138 GLU A CA 1
ATOM 1059 C C . GLU A 1 138 ? 2.314 -35.525 14.241 1.00 80.50 138 GLU A C 1
ATOM 1061 O O . GLU A 1 138 ? 3.277 -36.209 13.896 1.00 80.50 138 GLU A O 1
ATOM 1066 N N . GLY A 1 139 ? 1.998 -34.393 13.606 1.00 79.44 139 GLY A N 1
ATOM 1067 C CA . GLY A 1 139 ? 2.751 -33.885 12.457 1.00 79.44 139 GLY A CA 1
ATOM 1068 C C . GLY A 1 139 ? 4.231 -33.641 12.777 1.00 79.44 139 GLY A C 1
ATOM 1069 O O . GLY A 1 139 ? 5.109 -34.010 11.993 1.00 79.44 139 GLY A O 1
ATOM 1070 N N . ALA A 1 140 ? 4.538 -33.093 13.958 1.00 79.44 140 ALA A N 1
ATOM 1071 C CA . ALA A 1 140 ? 5.916 -32.921 14.422 1.00 79.44 140 ALA A CA 1
ATOM 1072 C C . ALA A 1 140 ? 6.605 -34.259 14.740 1.00 79.44 140 ALA A C 1
ATOM 1074 O O . ALA A 1 140 ? 7.795 -34.426 14.458 1.00 79.44 140 ALA A O 1
ATOM 1075 N N . LYS A 1 141 ? 5.876 -35.234 15.294 1.00 73.00 141 LYS A N 1
ATOM 1076 C CA . LYS A 1 141 ? 6.388 -36.588 15.532 1.00 73.00 141 LYS A CA 1
ATOM 1077 C C . LYS A 1 141 ? 6.741 -37.277 14.215 1.00 73.00 141 LYS A C 1
ATOM 1079 O O . LYS A 1 141 ? 7.811 -37.866 14.121 1.00 73.00 141 LYS A O 1
ATOM 1084 N N . ASN A 1 142 ? 5.912 -37.129 13.186 1.00 70.56 142 ASN A N 1
ATOM 1085 C CA . ASN A 1 142 ? 6.214 -37.645 11.854 1.00 70.56 142 ASN A CA 1
ATOM 1086 C C . ASN A 1 142 ? 7.424 -36.935 11.233 1.00 70.56 142 ASN A C 1
ATOM 1088 O O . ASN A 1 142 ? 8.263 -37.589 10.636 1.00 70.56 142 ASN A O 1
ATOM 1092 N N . MET A 1 143 ? 7.582 -35.622 11.429 1.00 70.06 143 MET A N 1
ATOM 1093 C CA . MET A 1 143 ? 8.753 -34.896 10.917 1.00 70.06 143 MET A CA 1
ATOM 1094 C C . MET A 1 143 ? 10.061 -35.254 11.649 1.00 70.06 143 MET A C 1
ATOM 1096 O O . MET A 1 143 ? 11.143 -35.168 11.070 1.00 70.06 143 MET A O 1
ATOM 1100 N N . THR A 1 144 ? 9.982 -35.635 12.927 1.00 66.69 144 THR A N 1
ATOM 1101 C CA . THR A 1 144 ? 11.157 -35.952 13.759 1.00 66.69 144 THR A CA 1
ATOM 1102 C C . THR A 1 144 ? 11.514 -37.435 13.780 1.00 66.69 144 THR A C 1
ATOM 1104 O O . THR A 1 144 ? 12.664 -37.765 14.062 1.00 66.69 144 THR A O 1
ATOM 1107 N N . ILE A 1 145 ? 10.578 -38.323 13.445 1.00 66.44 145 ILE A N 1
ATOM 1108 C CA . ILE A 1 145 ? 10.770 -39.775 13.390 1.00 66.44 145 ILE A CA 1
ATOM 1109 C C . ILE A 1 145 ? 10.555 -40.236 11.944 1.00 66.44 145 ILE A C 1
ATOM 1111 O O . ILE A 1 145 ? 9.604 -40.947 11.636 1.00 66.44 145 ILE A O 1
ATOM 1115 N N . ASN A 1 146 ? 11.432 -39.802 11.039 1.00 66.31 146 ASN A N 1
ATOM 1116 C CA . ASN A 1 146 ? 11.534 -40.434 9.725 1.00 66.31 146 ASN A CA 1
ATOM 1117 C C . ASN A 1 146 ? 12.411 -41.689 9.840 1.00 66.31 146 ASN A C 1
ATOM 1119 O O . ASN A 1 146 ? 13.472 -41.640 10.468 1.00 66.31 146 ASN A O 1
ATOM 1123 N N . ASP A 1 147 ? 12.016 -42.772 9.160 1.00 68.31 147 ASP A N 1
ATOM 1124 C CA . ASP A 1 147 ? 12.778 -44.032 9.026 1.00 68.31 147 ASP A CA 1
ATOM 1125 C C . ASP A 1 147 ? 14.224 -43.810 8.525 1.00 68.31 147 ASP A C 1
ATOM 1127 O O . ASP A 1 147 ? 15.117 -44.638 8.704 1.00 68.31 147 ASP A O 1
ATOM 1131 N N . ASP A 1 148 ? 14.490 -42.643 7.933 1.00 69.38 148 ASP A N 1
ATOM 1132 C CA . ASP A 1 148 ? 15.810 -42.205 7.484 1.00 69.38 148 ASP A CA 1
ATOM 1133 C C . ASP A 1 148 ? 16.811 -41.949 8.623 1.00 69.38 148 ASP A C 1
ATOM 1135 O O . ASP A 1 148 ? 18.009 -41.822 8.360 1.00 69.38 148 ASP A O 1
ATOM 1139 N N . LEU A 1 149 ? 16.362 -41.876 9.885 1.00 68.75 149 LEU A N 1
ATOM 1140 C CA . LEU A 1 149 ? 17.258 -41.820 11.046 1.00 68.75 149 LEU A CA 1
ATOM 1141 C C . LEU A 1 149 ? 17.979 -43.152 11.307 1.00 68.75 149 LEU A C 1
ATOM 1143 O O . LEU A 1 149 ? 19.064 -43.136 11.887 1.00 68.75 149 LEU A O 1
ATOM 1147 N N . GLU A 1 150 ? 17.408 -44.281 10.880 1.00 71.88 150 GLU A N 1
ATOM 1148 C CA . GLU A 1 150 ? 17.994 -45.617 11.074 1.00 71.88 150 GLU A CA 1
ATOM 1149 C C . GLU A 1 150 ? 18.914 -46.044 9.917 1.00 71.88 150 GLU A C 1
ATOM 1151 O O . GLU A 1 150 ? 19.702 -46.986 10.047 1.00 71.88 150 GLU A O 1
ATOM 1156 N N . LYS A 1 151 ? 18.855 -45.339 8.780 1.00 73.88 151 LYS A N 1
ATOM 1157 C CA . LYS A 1 151 ? 19.731 -45.574 7.626 1.00 73.88 151 LYS A CA 1
ATOM 1158 C C . LYS A 1 151 ? 21.162 -45.129 7.933 1.00 73.88 151 LYS A C 1
ATOM 1160 O O . LYS A 1 151 ? 21.400 -44.168 8.667 1.00 73.88 151 LYS A O 1
ATOM 1165 N N . ARG A 1 152 ? 22.150 -45.816 7.346 1.00 77.69 152 ARG A N 1
ATOM 1166 C CA . ARG A 1 152 ? 23.551 -45.377 7.448 1.00 77.69 152 ARG A CA 1
ATOM 1167 C C . ARG A 1 152 ? 23.683 -43.976 6.849 1.00 77.69 152 ARG A C 1
ATOM 1169 O O . ARG A 1 152 ? 23.013 -43.658 5.876 1.00 77.69 152 ARG A O 1
ATOM 1176 N N . GLU A 1 153 ? 24.595 -43.170 7.392 1.00 75.25 153 GLU A N 1
ATOM 1177 C CA . GLU A 1 153 ? 24.828 -41.781 6.958 1.00 75.25 153 GLU A CA 1
ATOM 1178 C C . GLU A 1 153 ? 24.969 -41.653 5.434 1.00 75.25 153 GLU A C 1
ATOM 1180 O O . GLU A 1 153 ? 24.421 -40.736 4.836 1.00 75.25 153 GLU A O 1
ATOM 1185 N N . LYS A 1 154 ? 25.626 -42.626 4.794 1.00 77.56 154 LYS A N 1
ATOM 1186 C CA . LYS A 1 154 ? 25.771 -42.678 3.339 1.00 77.56 154 LYS A CA 1
ATOM 1187 C C . LYS A 1 154 ? 24.437 -42.850 2.603 1.00 77.56 154 LYS A C 1
ATOM 1189 O O . LYS A 1 154 ? 24.152 -42.072 1.705 1.00 77.56 154 LYS A O 1
ATOM 1194 N N . ASP A 1 155 ? 23.602 -43.789 3.040 1.00 78.75 155 ASP A N 1
ATOM 1195 C CA . ASP A 1 155 ? 22.278 -44.017 2.449 1.00 78.75 155 ASP A CA 1
ATOM 1196 C C . ASP A 1 155 ? 21.360 -42.804 2.680 1.00 78.75 155 ASP A C 1
ATOM 1198 O O . ASP A 1 155 ? 20.513 -42.499 1.850 1.00 78.75 155 ASP A O 1
ATOM 1202 N N . ARG A 1 156 ? 21.546 -42.074 3.790 1.00 79.75 156 ARG A N 1
ATOM 1203 C CA . ARG A 1 156 ? 20.827 -40.822 4.066 1.00 79.75 156 ARG A CA 1
ATOM 1204 C C . ARG A 1 156 ? 21.279 -39.670 3.165 1.00 79.75 156 ARG A C 1
ATOM 1206 O O . ARG A 1 156 ? 20.456 -38.838 2.795 1.00 79.75 156 ARG A O 1
ATOM 1213 N N . MET A 1 157 ? 22.568 -39.613 2.826 1.00 77.50 157 MET A N 1
ATOM 1214 C CA . MET A 1 157 ? 23.107 -38.630 1.883 1.00 77.50 157 MET A CA 1
ATOM 1215 C C . MET A 1 157 ? 22.596 -38.901 0.466 1.00 77.50 157 MET A C 1
ATOM 1217 O O . MET A 1 157 ? 22.209 -37.954 -0.210 1.00 77.50 157 MET A O 1
ATOM 1221 N N . ASP A 1 158 ? 22.518 -40.168 0.052 1.00 80.62 158 ASP A N 1
ATOM 1222 C CA . ASP A 1 158 ? 22.085 -40.559 -1.296 1.00 80.62 158 ASP A CA 1
ATOM 1223 C C . ASP A 1 158 ? 20.603 -40.215 -1.591 1.00 80.62 158 ASP A C 1
ATOM 1225 O O . ASP A 1 158 ? 20.273 -39.945 -2.741 1.00 80.62 158 ASP A O 1
ATOM 1229 N N . ILE A 1 159 ? 19.728 -40.092 -0.577 1.00 75.88 159 ILE A N 1
ATOM 1230 C CA . ILE A 1 159 ? 18.316 -39.657 -0.740 1.00 75.88 159 ILE A CA 1
ATOM 1231 C C . ILE A 1 159 ? 18.195 -38.244 -1.343 1.00 75.88 159 ILE A C 1
ATOM 1233 O O . ILE A 1 159 ? 17.204 -37.935 -1.997 1.00 75.88 159 ILE A O 1
ATOM 1237 N N . PHE A 1 160 ? 19.185 -37.372 -1.134 1.00 73.31 160 PHE A N 1
ATOM 1238 C CA . PHE A 1 160 ? 19.179 -36.011 -1.688 1.00 73.31 160 PHE A CA 1
ATOM 1239 C C . PHE A 1 160 ? 19.741 -35.926 -3.117 1.00 73.31 160 PHE A C 1
ATOM 1241 O O . PHE A 1 160 ? 19.731 -34.838 -3.695 1.00 73.31 160 PHE A O 1
ATOM 1248 N N . TYR A 1 161 ? 20.262 -37.031 -3.665 1.00 76.75 161 TYR A N 1
ATOM 1249 C CA . TYR A 1 161 ? 20.951 -37.068 -4.960 1.00 76.75 161 TYR A CA 1
ATOM 1250 C C . TYR A 1 161 ? 20.228 -37.896 -6.048 1.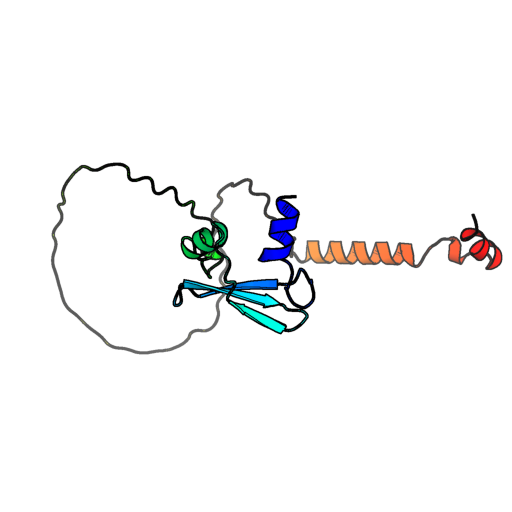00 76.75 161 TYR A C 1
ATOM 1252 O O . TYR A 1 161 ? 20.814 -38.096 -7.115 1.00 76.75 161 TYR A O 1
ATOM 1260 N N . GLU A 1 162 ? 18.976 -38.321 -5.826 1.00 65.19 162 GLU A N 1
ATOM 1261 C CA . GLU A 1 162 ? 18.029 -38.750 -6.885 1.00 65.19 162 GLU A CA 1
ATOM 1262 C C . GLU A 1 162 ? 17.147 -37.584 -7.362 1.00 65.19 162 GLU A C 1
ATOM 1264 O O . GLU A 1 162 ? 16.892 -37.512 -8.589 1.00 65.19 162 GLU A O 1
#

Foldseek 3Di:
DVVVVCCCQPQADPPPGHSQWDWDQDLPVLWIWIAHPPPRDIDTRPDPDVVSVVCNVVPPDPDPVVVPDPPPPPDDDDDDDDDDDDDDYDDDDDDDDDDDDDDDDDDDDDDDDDDPPPPPDDDPPPVSVVVVVVVVVVVVVCVVDDPLVVDDPVVNVVVVVD

InterPro domains:
  IPR002735 Translation initiation factor IF2/IF5 domain [PF01873] (2-41)
  IPR016190 Translation initiation factor IF2/IF5, zinc-binding [SSF75689] (10-46)
  IPR045196 Translation initiation factor IF2/IF5 [PTHR23001] (2-135)

Sequence (162 aa):
VLLDGFIRKFVLCPECENPETELLVSTKRSTISQGCKACGYHSPLESNHKLVTFILKNPPNLNPAVQGSSLTEGKRSKRSKRPNGDTNGDTSQVDDQNESLEASVNENSKNGDDDEGHEWQADVSEEAVRARMQDLTEGAKNMTINDDLEKREKDRMDIFYE